Protein AF-A0ABD1RUB2-F1 (afdb_monomer_lite)

Sequence (158 aa):
MNALKRVVLAYTSFMDKDISRASANSKKELHTRLSEDLVDALKRPFLELSASIRLTLREIHQEVVFLLSENVELRAKKMSFIRAMAETESLNIDINSAKSKLNELSSEVMIDDSSLISLASEMKELQAKIDECKMRLAAKKCNVSLEIERTKALMRAI

Organism: NCBI:txid126358

pLDDT: mean 89.69, std 8.1, range [59.31, 98.12]

Secondary structure (DSSP, 8-state):
-HHHHHHHHHHHHHHHHTGGGTTSHHHHHHHHHHHHHHHHHHHS--TTS-HHHHHHHHHHHHHHHHHHHHHHHHHHHHHHHHHHHHHHHHHHHHHHHHHHHHHHHHHHHHHHHHHHHHHHHHHHHHHHHHHHHHHHHHHHHHHHHHHHHHHHHHHH--

Structure (mmCIF, N/CA/C/O backbone):
data_AF-A0ABD1RUB2-F1
#
_entry.id   AF-A0ABD1RUB2-F1
#
loop_
_atom_site.group_PDB
_atom_site.id
_atom_site.type_symbol
_atom_site.label_atom_id
_atom_site.label_alt_id
_atom_site.label_comp_id
_atom_site.label_asym_id
_atom_site.label_entity_id
_atom_site.label_seq_id
_atom_site.pdbx_PDB_ins_code
_atom_site.Cartn_x
_atom_site.Cartn_y
_atom_site.Cartn_z
_atom_site.occupancy
_atom_site.B_iso_or_equiv
_atom_site.auth_seq_id
_atom_site.auth_comp_id
_atom_site.auth_asym_id
_atom_site.auth_atom_id
_atom_site.pdbx_PDB_model_num
ATOM 1 N N . MET A 1 1 ? -33.381 -5.396 48.052 1.00 59.31 1 MET A N 1
ATOM 2 C CA . MET A 1 1 ? -31.966 -5.766 47.812 1.00 59.31 1 MET A CA 1
ATOM 3 C C . MET A 1 1 ? -31.753 -6.751 46.650 1.00 59.31 1 MET A C 1
ATOM 5 O O . MET A 1 1 ? -30.850 -6.535 45.848 1.00 59.31 1 MET A O 1
ATOM 9 N N . ASN A 1 2 ? -32.586 -7.794 46.500 1.00 74.75 2 ASN A N 1
ATOM 10 C CA . ASN A 1 2 ? -32.378 -8.876 45.513 1.00 74.75 2 ASN A CA 1
ATOM 11 C C . ASN A 1 2 ? -32.303 -8.439 44.036 1.00 74.75 2 ASN A C 1
ATOM 13 O O . ASN A 1 2 ? -31.607 -9.077 43.253 1.00 74.75 2 ASN A O 1
ATOM 17 N N . ALA A 1 3 ? -32.989 -7.365 43.633 1.00 80.38 3 ALA A N 1
ATOM 18 C CA . ALA A 1 3 ? -32.921 -6.865 42.256 1.00 80.38 3 ALA A CA 1
ATOM 19 C C . ALA A 1 3 ? -31.567 -6.201 41.942 1.00 80.38 3 ALA A C 1
ATOM 21 O O . ALA A 1 3 ? -30.881 -6.653 41.032 1.00 80.38 3 ALA A O 1
ATOM 22 N N . LEU A 1 4 ? -31.140 -5.213 42.742 1.00 82.75 4 LEU A N 1
ATOM 23 C CA . LEU A 1 4 ? -29.846 -4.537 42.567 1.00 82.75 4 LEU A CA 1
ATOM 24 C C . LEU A 1 4 ? -28.676 -5.522 42.648 1.00 82.75 4 LEU A C 1
ATOM 26 O O . LEU A 1 4 ? -27.793 -5.488 41.802 1.00 82.75 4 LEU A O 1
ATOM 30 N N . LYS A 1 5 ? -28.701 -6.443 43.621 1.00 86.44 5 LYS A N 1
ATOM 31 C CA . LYS A 1 5 ? -27.659 -7.467 43.764 1.00 86.44 5 LYS A CA 1
ATOM 32 C C . LYS A 1 5 ? -27.523 -8.319 42.497 1.00 86.44 5 LYS A C 1
ATOM 34 O O . LYS A 1 5 ? -26.405 -8.552 42.056 1.00 86.44 5 LYS A O 1
ATOM 39 N N . ARG A 1 6 ? -28.640 -8.748 41.893 1.00 89.31 6 ARG A N 1
ATOM 40 C CA . ARG A 1 6 ? -28.632 -9.521 40.637 1.00 89.31 6 ARG A CA 1
ATOM 41 C C . ARG A 1 6 ? -28.066 -8.721 39.467 1.00 89.31 6 ARG A C 1
ATOM 43 O O . ARG A 1 6 ? -27.242 -9.256 38.736 1.00 89.31 6 ARG A O 1
ATOM 50 N N . VAL A 1 7 ? -28.472 -7.461 39.322 1.00 90.12 7 VAL A N 1
ATOM 51 C CA . VAL A 1 7 ? -27.994 -6.590 38.237 1.00 90.12 7 VAL A CA 1
ATOM 52 C C . VAL A 1 7 ? -26.496 -6.317 38.373 1.00 90.12 7 VAL A C 1
ATOM 54 O O . VAL A 1 7 ? -25.762 -6.484 37.406 1.00 90.12 7 VAL A O 1
ATOM 57 N N . VAL A 1 8 ? -26.019 -5.998 39.581 1.00 87.94 8 VAL A N 1
ATOM 58 C CA . VAL A 1 8 ? -24.586 -5.794 39.844 1.00 87.94 8 VAL A CA 1
ATOM 59 C C . VAL A 1 8 ? -23.789 -7.063 39.537 1.00 87.94 8 VAL A C 1
ATOM 61 O O . VAL A 1 8 ? -22.786 -6.973 38.846 1.00 87.94 8 VAL A O 1
ATOM 64 N N . LEU A 1 9 ? -24.247 -8.241 39.979 1.00 90.75 9 LEU A N 1
ATOM 65 C CA . LEU A 1 9 ? -23.593 -9.524 39.676 1.00 90.75 9 LEU A CA 1
ATOM 66 C C . LEU A 1 9 ? -23.543 -9.831 38.174 1.00 90.75 9 LEU A C 1
ATOM 68 O O . LEU A 1 9 ? -22.530 -10.321 37.683 1.00 90.75 9 LEU A O 1
ATOM 72 N N . ALA A 1 10 ? -24.625 -9.561 37.444 1.00 91.06 10 ALA A N 1
ATOM 73 C CA . ALA A 1 10 ? -24.666 -9.771 36.001 1.00 91.06 10 ALA A CA 1
ATOM 74 C C . ALA A 1 10 ? -23.714 -8.810 35.271 1.00 91.06 10 ALA A C 1
ATOM 76 O O . ALA A 1 10 ? -22.945 -9.243 34.413 1.00 91.06 10 ALA A O 1
ATOM 77 N N . TYR A 1 11 ? -23.717 -7.532 35.660 1.00 90.50 11 TYR A N 1
ATOM 78 C CA . TYR A 1 11 ? -22.836 -6.510 35.105 1.00 90.50 11 TYR A CA 1
ATOM 79 C C . TYR A 1 11 ? -21.362 -6.833 35.371 1.00 90.50 11 TYR A C 1
ATOM 81 O O . TYR A 1 11 ? -20.566 -6.884 34.438 1.00 90.50 11 TYR A O 1
ATOM 89 N N . THR A 1 12 ? -20.985 -7.138 36.617 1.00 87.00 12 THR A N 1
ATOM 90 C CA . THR A 1 12 ? -19.594 -7.476 36.954 1.00 87.00 12 THR A CA 1
ATOM 91 C C . THR A 1 12 ? -19.152 -8.792 36.325 1.00 87.00 12 THR A C 1
ATOM 93 O O . THR A 1 12 ? -18.028 -8.875 35.846 1.00 87.00 12 THR A O 1
ATOM 96 N N . SER A 1 13 ? -20.030 -9.799 36.235 1.00 91.31 13 SER A N 1
ATOM 97 C CA . SER A 1 13 ? -19.713 -11.040 35.519 1.00 91.31 13 SER A CA 1
ATOM 98 C C . SER A 1 13 ? -19.484 -10.805 34.025 1.00 91.31 13 SER A C 1
ATOM 100 O O . SER A 1 13 ? -18.672 -11.513 33.429 1.00 91.31 13 SER A O 1
ATOM 102 N N . PHE A 1 14 ? -20.198 -9.861 33.407 1.00 89.88 14 PHE A N 1
ATOM 103 C CA . PHE A 1 14 ? -19.934 -9.464 32.026 1.00 89.88 14 PHE A CA 1
ATOM 104 C C . PHE A 1 14 ? -18.580 -8.747 31.916 1.00 89.88 14 PHE A C 1
ATOM 106 O O . PHE A 1 14 ? -17.785 -9.086 31.037 1.00 89.88 14 PHE A O 1
ATOM 113 N N . MET A 1 15 ? -18.283 -7.829 32.844 1.00 85.88 15 MET A N 1
ATOM 114 C CA . MET A 1 15 ? -16.994 -7.128 32.883 1.00 85.88 15 MET A CA 1
ATOM 115 C C . MET A 1 15 ? -15.806 -8.069 33.084 1.00 85.88 15 MET A C 1
ATOM 117 O O . MET A 1 15 ? -14.736 -7.824 32.544 1.00 85.88 15 MET A O 1
ATOM 121 N N . ASP A 1 16 ? -15.984 -9.153 33.826 1.00 85.00 16 ASP A N 1
ATOM 122 C CA . ASP A 1 16 ? -14.920 -10.121 34.078 1.00 85.00 16 ASP A CA 1
ATOM 123 C C . ASP A 1 16 ? -14.676 -11.037 32.866 1.00 85.00 16 ASP A C 1
ATOM 125 O O . ASP A 1 16 ? -13.545 -11.243 32.429 1.00 85.00 16 ASP A O 1
ATOM 129 N N . LYS A 1 17 ? -15.749 -11.569 32.267 1.00 86.81 17 LYS A N 1
ATOM 130 C CA . LYS A 1 17 ? -15.636 -12.668 31.290 1.00 86.81 17 LYS A CA 1
ATOM 131 C C . LYS A 1 17 ? -15.652 -12.228 29.834 1.00 86.81 17 LYS A C 1
ATOM 133 O O . LYS A 1 17 ? -15.083 -12.902 28.977 1.00 86.81 17 LYS A O 1
ATOM 138 N N . ASP A 1 18 ? -16.351 -11.141 29.535 1.00 84.44 18 ASP A N 1
ATOM 139 C CA . ASP A 1 18 ? -16.742 -10.801 28.166 1.00 84.44 18 ASP A CA 1
ATOM 140 C C . ASP A 1 18 ? -16.269 -9.415 27.721 1.00 84.44 18 ASP A C 1
ATOM 142 O O . ASP A 1 18 ? -16.402 -9.074 26.543 1.00 84.44 18 ASP A O 1
ATOM 146 N N . ILE A 1 19 ? -15.663 -8.627 28.611 1.00 80.94 19 ILE A N 1
ATOM 147 C CA . ILE A 1 19 ? -15.322 -7.227 28.343 1.00 80.94 19 ILE A CA 1
ATOM 148 C C . ILE A 1 19 ? -14.396 -7.038 27.146 1.00 80.94 19 ILE A C 1
ATOM 150 O O . ILE A 1 19 ? -14.592 -6.146 26.323 1.00 80.94 19 ILE A O 1
ATOM 154 N N . SER A 1 20 ? -13.439 -7.948 26.957 1.00 76.44 20 SER A N 1
ATOM 155 C CA . SER A 1 20 ? -12.520 -7.912 25.817 1.00 76.44 20 SER A CA 1
ATOM 156 C C . SER A 1 20 ? -13.230 -8.108 24.474 1.00 76.44 20 SER A C 1
ATOM 158 O O . SER A 1 20 ? -12.658 -7.776 23.432 1.00 76.44 20 SER A O 1
ATOM 160 N N . ARG A 1 21 ? -14.459 -8.638 24.496 1.00 76.94 21 ARG A N 1
ATOM 161 C CA . ARG A 1 21 ? -15.337 -8.879 23.346 1.00 76.94 21 ARG A CA 1
ATOM 162 C C . ARG A 1 21 ? -16.506 -7.899 23.291 1.00 76.94 21 ARG A C 1
ATOM 164 O O . ARG A 1 21 ? -17.314 -8.022 22.379 1.00 76.94 21 ARG A O 1
ATOM 171 N N . ALA A 1 22 ? -16.589 -6.918 24.192 1.00 71.31 22 ALA A N 1
ATOM 172 C CA . ALA A 1 22 ? -17.676 -5.936 24.230 1.00 71.31 22 ALA A CA 1
ATOM 173 C C . ALA A 1 22 ? -17.806 -5.114 22.932 1.00 71.31 22 ALA A C 1
ATOM 175 O O . ALA A 1 22 ? -18.861 -4.551 22.663 1.00 71.31 22 ALA A O 1
ATOM 176 N N . SER A 1 23 ? -16.764 -5.088 22.092 1.00 67.75 23 SER A N 1
ATOM 177 C CA . SER A 1 23 ? -16.792 -4.482 20.758 1.00 67.75 23 SER A CA 1
ATOM 178 C C . SER A 1 23 ? -17.505 -5.327 19.688 1.00 67.75 23 SER A C 1
ATOM 180 O O . SER A 1 23 ? -17.796 -4.809 18.616 1.00 67.75 23 SER A O 1
ATOM 182 N N . ALA A 1 24 ? -17.764 -6.617 19.927 1.00 75.81 24 ALA A N 1
ATOM 183 C CA . ALA A 1 24 ? -18.533 -7.464 19.013 1.00 75.81 24 ALA A CA 1
ATOM 184 C C . ALA A 1 24 ? -20.033 -7.167 19.159 1.00 75.81 24 ALA A C 1
ATOM 186 O O . ALA A 1 24 ? -20.519 -7.088 20.285 1.00 75.81 24 ALA A O 1
ATOM 187 N N . ASN A 1 25 ? -20.775 -7.050 18.049 1.00 73.00 25 ASN A N 1
ATOM 188 C CA . ASN A 1 25 ? -22.174 -6.582 18.051 1.00 73.00 25 ASN A CA 1
ATOM 189 C C . ASN A 1 25 ? -23.061 -7.265 19.111 1.00 73.00 25 ASN A C 1
ATOM 191 O O . ASN A 1 25 ? -23.711 -6.581 19.896 1.00 73.00 25 ASN A O 1
ATOM 195 N N . SER A 1 26 ? -23.009 -8.595 19.224 1.00 75.81 26 SER A N 1
ATOM 196 C CA . SER A 1 26 ? -23.827 -9.345 20.191 1.00 75.81 26 SER A CA 1
ATOM 197 C C . SER A 1 26 ? -23.472 -9.076 21.661 1.00 75.81 26 SER A C 1
ATOM 199 O O . SER A 1 26 ? -24.336 -9.129 22.535 1.00 75.81 26 SER A O 1
ATOM 201 N N . LYS A 1 27 ? -22.204 -8.772 21.959 1.00 83.75 27 LYS A N 1
ATOM 202 C CA . LYS A 1 27 ? -21.731 -8.444 23.313 1.00 83.75 27 LYS A CA 1
ATOM 203 C C . LYS A 1 27 ? -21.881 -6.957 23.625 1.00 83.75 27 LYS A C 1
ATOM 205 O O . LYS A 1 27 ? -22.119 -6.616 24.779 1.00 83.75 27 LYS A O 1
ATOM 210 N N . LYS A 1 28 ? -21.832 -6.098 22.606 1.00 83.75 28 LYS A N 1
ATOM 211 C CA . LYS A 1 28 ? -22.144 -4.669 22.702 1.00 83.75 28 LYS A CA 1
ATOM 212 C C . LYS A 1 28 ? -23.590 -4.455 23.147 1.00 83.75 28 LYS A C 1
ATOM 214 O O . LYS A 1 28 ? -23.831 -3.742 24.111 1.00 83.75 28 LYS A O 1
ATOM 219 N N . GLU A 1 29 ? -24.538 -5.141 22.511 1.00 86.88 29 GLU A N 1
ATOM 220 C CA . GLU A 1 29 ? -25.961 -5.082 22.878 1.00 86.88 29 GLU A CA 1
ATOM 221 C C . GLU A 1 29 ? -26.242 -5.624 24.286 1.00 86.88 29 GLU A C 1
ATOM 223 O O . GLU A 1 29 ? -27.138 -5.142 24.979 1.00 86.88 29 GLU A O 1
ATOM 228 N N . LEU A 1 30 ? -25.504 -6.652 24.719 1.00 89.00 30 LEU A N 1
ATOM 229 C CA . LEU A 1 30 ? -25.606 -7.173 26.082 1.00 89.00 30 LEU A CA 1
ATOM 230 C C . LEU A 1 30 ? -25.062 -6.165 27.104 1.00 89.00 30 LEU A C 1
ATOM 232 O O . LEU A 1 30 ? -25.716 -5.924 28.114 1.00 89.00 30 LEU A O 1
ATOM 236 N N . HIS A 1 31 ? -23.911 -5.547 26.825 1.00 88.88 31 HIS A N 1
ATOM 237 C CA . HIS A 1 31 ? -23.343 -4.496 27.668 1.00 88.88 31 HIS A CA 1
ATOM 238 C C . HIS A 1 31 ? -24.297 -3.309 27.817 1.00 88.88 31 HIS A C 1
ATOM 240 O O . HIS A 1 31 ? -24.540 -2.870 28.935 1.00 88.88 31 HIS A O 1
ATOM 246 N N . THR A 1 32 ? -24.866 -2.818 26.710 1.00 88.94 32 THR A N 1
ATOM 247 C CA . THR A 1 32 ? -25.824 -1.704 26.729 1.00 88.94 32 THR A CA 1
ATOM 248 C C . THR A 1 32 ? -27.021 -2.020 27.619 1.00 88.94 32 THR A C 1
ATOM 250 O O . THR A 1 32 ? -27.333 -1.231 28.504 1.00 88.94 32 THR A O 1
ATOM 253 N N . ARG A 1 33 ? -27.617 -3.210 27.475 1.00 92.69 33 ARG A N 1
ATOM 254 C CA . ARG A 1 33 ? -28.736 -3.637 28.328 1.00 92.69 33 ARG A CA 1
ATOM 255 C C . ARG A 1 33 ? -28.355 -3.726 29.806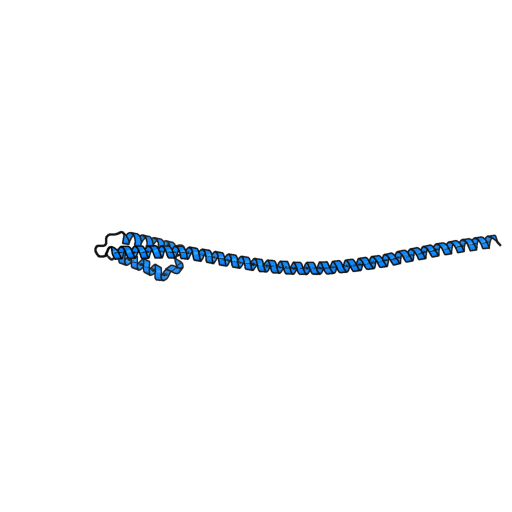 1.00 92.69 33 ARG A C 1
ATOM 257 O O . ARG A 1 33 ? -29.055 -3.183 30.649 1.00 92.69 33 ARG A O 1
ATOM 264 N N . LEU A 1 34 ? -27.227 -4.362 30.131 1.00 91.56 34 LEU A N 1
ATOM 265 C CA . LEU A 1 34 ? -26.766 -4.481 31.522 1.00 91.56 34 LEU A CA 1
ATOM 266 C C . LEU A 1 34 ? -26.411 -3.119 32.141 1.00 91.56 34 LEU A C 1
ATOM 268 O O . LEU A 1 34 ? -26.596 -2.917 33.339 1.00 91.56 34 LEU A O 1
ATOM 272 N N . SER A 1 35 ? -25.893 -2.199 31.328 1.00 90.75 35 SER A N 1
ATOM 273 C CA . SER A 1 35 ? -25.605 -0.812 31.695 1.00 90.75 35 SER A CA 1
ATOM 274 C C . SER A 1 35 ? -26.892 -0.051 32.033 1.00 90.75 35 SER A C 1
ATOM 276 O O . SER A 1 35 ? -27.005 0.518 33.119 1.00 90.75 35 SER A O 1
ATOM 278 N N . GLU A 1 36 ? -27.898 -0.119 31.158 1.00 92.56 36 GLU A N 1
ATOM 279 C CA . GLU A 1 36 ? -29.223 0.476 31.373 1.00 92.56 36 GLU A CA 1
ATOM 280 C C . GLU A 1 36 ? -29.895 -0.088 32.632 1.00 92.56 36 GLU A C 1
ATOM 282 O O . GLU A 1 36 ? -30.321 0.677 33.502 1.00 92.56 36 GLU A O 1
ATOM 287 N N . ASP A 1 37 ? -29.887 -1.415 32.794 1.00 91.25 37 ASP A N 1
ATOM 288 C CA . ASP A 1 37 ? -30.423 -2.098 33.974 1.00 91.25 37 ASP A CA 1
ATOM 289 C C . ASP A 1 37 ? -29.736 -1.630 35.267 1.00 91.25 37 ASP A C 1
ATOM 291 O O . ASP A 1 37 ? -30.396 -1.444 36.297 1.00 91.25 37 ASP A O 1
ATOM 295 N N . LEU A 1 38 ? -28.411 -1.432 35.244 1.00 89.00 38 LEU A N 1
ATOM 296 C CA . LEU A 1 38 ? -27.643 -0.965 36.401 1.00 89.00 38 LEU A CA 1
ATOM 297 C C . LEU A 1 38 ? -27.980 0.484 36.747 1.00 89.00 38 LEU A C 1
ATOM 299 O O . LEU A 1 38 ? -28.222 0.791 37.918 1.00 89.00 38 LEU A O 1
ATOM 303 N N . VAL A 1 39 ? -28.046 1.362 35.748 1.00 88.00 39 VAL A N 1
ATOM 304 C CA . VAL A 1 39 ? -28.443 2.763 35.926 1.00 88.00 39 VAL A CA 1
ATOM 305 C C . VAL A 1 39 ? -29.844 2.849 36.527 1.00 88.00 39 VAL A C 1
ATOM 307 O O . VAL A 1 39 ? -30.060 3.571 37.506 1.00 88.00 39 VAL A O 1
ATOM 310 N N . ASP A 1 40 ? -30.791 2.083 35.996 1.00 88.31 40 ASP A N 1
ATOM 311 C CA . ASP A 1 40 ? -32.172 2.093 36.464 1.00 88.31 40 ASP A CA 1
ATOM 312 C C . ASP A 1 40 ? -32.332 1.452 37.839 1.00 88.31 40 ASP A C 1
ATOM 314 O O . ASP A 1 40 ? -33.103 1.951 38.665 1.00 88.31 40 ASP A O 1
ATOM 318 N N . ALA A 1 41 ? -31.562 0.408 38.147 1.00 86.38 41 ALA A N 1
ATOM 319 C CA . ALA A 1 41 ? -31.489 -0.121 39.499 1.00 86.38 41 ALA A CA 1
ATOM 320 C C . ALA A 1 41 ? -30.969 0.955 40.466 1.00 86.38 41 ALA A C 1
ATOM 322 O O . ALA A 1 41 ? -31.622 1.222 41.471 1.00 86.38 41 ALA A O 1
ATOM 323 N N . LEU A 1 42 ? -29.865 1.640 40.153 1.00 82.94 42 LEU A N 1
ATOM 324 C CA . LEU A 1 42 ? -29.243 2.659 41.014 1.00 82.94 42 LEU A CA 1
ATOM 325 C C . LEU A 1 42 ? -30.085 3.935 41.215 1.00 82.94 42 LEU A C 1
ATOM 327 O O . LEU A 1 42 ? -29.794 4.717 42.130 1.00 82.94 42 LEU A O 1
ATOM 331 N N . LYS A 1 43 ? -31.114 4.173 40.392 1.00 83.06 43 LYS A N 1
ATOM 332 C CA . LYS A 1 43 ? -32.099 5.256 40.583 1.00 83.06 43 LYS A CA 1
ATOM 333 C C . LYS A 1 43 ? -33.181 4.911 41.612 1.00 83.06 43 LYS A C 1
ATOM 335 O O . LYS A 1 43 ? -33.785 5.823 42.173 1.00 83.06 43 LYS A O 1
ATOM 340 N N . ARG A 1 44 ? -33.444 3.626 41.873 1.00 81.69 44 ARG A N 1
ATOM 341 C CA . ARG A 1 44 ? -34.526 3.203 42.776 1.00 81.69 44 ARG A CA 1
ATOM 342 C C . ARG A 1 44 ? -34.155 3.436 44.250 1.00 81.69 44 ARG A C 1
ATOM 344 O O . ARG A 1 44 ? -33.012 3.190 44.646 1.00 81.69 44 ARG A O 1
ATOM 351 N N . PRO A 1 45 ? -35.110 3.864 45.094 1.00 69.50 45 PRO A N 1
ATOM 352 C CA . PRO A 1 45 ? -34.884 3.982 46.527 1.00 69.50 45 PRO A CA 1
ATOM 353 C C . PRO A 1 45 ? -34.777 2.583 47.146 1.00 69.50 45 PRO A C 1
ATOM 355 O O . PRO A 1 45 ? -35.748 1.831 47.209 1.00 69.50 45 PRO A O 1
ATOM 358 N N . PHE A 1 46 ? -33.580 2.223 47.606 1.00 70.44 46 PHE A N 1
ATOM 359 C CA . PHE A 1 46 ? -33.363 1.027 48.418 1.00 70.44 46 PHE A CA 1
ATOM 360 C C . PHE A 1 46 ? -33.163 1.446 49.869 1.00 70.44 46 PHE A C 1
ATOM 362 O O . PHE A 1 46 ? -32.222 2.183 50.164 1.00 70.44 46 PHE A O 1
ATOM 369 N N . LEU A 1 47 ? -34.037 0.951 50.748 1.00 60.12 47 LEU A N 1
ATOM 370 C CA . LEU A 1 47 ? -34.060 1.251 52.186 1.00 60.12 47 LEU A CA 1
ATOM 371 C C . LEU A 1 47 ? -32.758 0.872 52.921 1.00 60.12 47 LEU A C 1
ATOM 373 O O . LEU A 1 47 ? -32.476 1.430 53.971 1.00 60.12 47 LEU A O 1
ATOM 377 N N . GLU A 1 48 ? -31.946 -0.026 52.352 1.00 67.12 48 GLU A N 1
ATOM 378 C CA . GLU A 1 48 ? -30.737 -0.583 52.985 1.00 67.12 48 GLU A CA 1
ATOM 379 C C . GLU A 1 48 ? -29.414 -0.112 52.352 1.00 67.12 48 GLU A C 1
ATOM 381 O O . GLU A 1 48 ? -28.346 -0.450 52.853 1.00 67.12 48 GLU A O 1
ATOM 386 N N . LEU A 1 49 ? -29.446 0.644 51.244 1.00 74.75 49 LEU A N 1
ATOM 387 C CA . LEU A 1 49 ? -28.221 1.148 50.606 1.00 74.75 49 LEU A CA 1
ATOM 388 C C . LEU A 1 49 ? -28.028 2.624 50.950 1.00 74.75 49 LEU A C 1
ATOM 390 O O . LEU A 1 49 ? -28.870 3.457 50.593 1.00 74.75 49 LEU A O 1
ATOM 394 N N . SER A 1 50 ? -26.910 2.954 51.601 1.00 82.12 50 SER A N 1
ATOM 395 C CA . SER A 1 50 ? -26.565 4.345 51.890 1.00 82.12 50 SER A CA 1
ATOM 396 C C . SER A 1 50 ? -26.449 5.157 50.594 1.00 82.12 50 SER A C 1
ATOM 398 O O . SER A 1 50 ? -26.105 4.643 49.523 1.00 82.12 50 SER A O 1
ATOM 400 N N . ALA A 1 51 ? -26.741 6.455 50.680 1.00 80.25 51 ALA A N 1
ATOM 401 C CA . ALA A 1 51 ? -26.626 7.355 49.536 1.00 80.25 51 ALA A CA 1
ATOM 402 C C . ALA A 1 51 ? -25.188 7.420 48.986 1.00 80.25 51 ALA A C 1
ATOM 404 O O . ALA A 1 51 ? -25.021 7.497 47.771 1.00 80.25 51 ALA A O 1
ATOM 405 N N . SER A 1 52 ? -24.175 7.310 49.856 1.00 84.44 52 SER A N 1
ATOM 406 C CA . SER A 1 52 ? -22.760 7.302 49.470 1.00 84.44 52 SER A CA 1
ATOM 407 C C . SER A 1 52 ? -22.399 6.106 48.588 1.00 84.44 52 SER A C 1
ATOM 409 O O . SER A 1 52 ? -21.825 6.295 47.524 1.00 84.44 52 SER A O 1
ATOM 411 N N . ILE A 1 53 ? -22.819 4.889 48.951 1.00 84.38 53 ILE A N 1
ATOM 412 C CA . ILE A 1 53 ? -22.542 3.681 48.154 1.00 84.38 53 ILE A CA 1
ATOM 413 C C . ILE A 1 53 ? -23.215 3.769 46.778 1.00 84.38 53 ILE A C 1
ATOM 415 O O . ILE A 1 53 ? -22.627 3.377 45.770 1.00 84.38 53 ILE A O 1
ATOM 419 N N . ARG A 1 54 ? -24.441 4.311 46.710 1.00 81.06 54 ARG A N 1
ATOM 420 C CA . ARG A 1 54 ? -25.123 4.535 45.423 1.00 81.06 54 ARG A CA 1
ATOM 421 C C . ARG A 1 54 ? -24.359 5.506 44.530 1.00 81.06 54 ARG A C 1
ATOM 423 O O . ARG A 1 54 ? -24.324 5.285 43.323 1.00 81.06 54 ARG A O 1
ATOM 430 N N . LEU A 1 55 ? -23.799 6.568 45.106 1.00 85.19 55 LEU A N 1
ATOM 431 C CA . LEU A 1 55 ? -23.022 7.555 44.364 1.00 85.19 55 LEU A CA 1
ATOM 432 C C . LEU A 1 55 ? -21.746 6.920 43.801 1.00 85.19 55 LEU A C 1
ATOM 434 O O . LEU A 1 55 ? -21.555 6.943 42.590 1.00 85.19 55 LEU A O 1
ATOM 438 N N . THR A 1 56 ? -20.971 6.232 44.642 1.00 88.31 56 THR A N 1
ATOM 439 C CA . THR A 1 56 ? -19.740 5.545 44.225 1.00 88.31 56 THR A CA 1
ATOM 440 C C . THR A 1 56 ? -19.992 4.514 43.122 1.00 88.31 56 THR A C 1
ATOM 442 O O . THR A 1 56 ? -19.236 4.436 42.159 1.00 88.31 56 THR A O 1
ATOM 445 N N . LEU A 1 57 ? -21.082 3.739 43.199 1.00 85.56 57 LEU A N 1
ATOM 446 C CA . LEU A 1 57 ? -21.430 2.782 42.140 1.00 85.56 57 LEU A CA 1
ATOM 447 C C . LEU A 1 57 ? -21.751 3.462 40.802 1.00 85.56 57 LEU A C 1
ATOM 449 O O . LEU A 1 57 ? -21.442 2.898 39.754 1.00 85.56 57 LEU A O 1
ATOM 453 N N . ARG A 1 58 ? -22.356 4.658 40.818 1.00 85.31 58 ARG A N 1
ATOM 454 C CA . ARG A 1 58 ? -22.600 5.429 39.588 1.00 85.31 58 ARG A CA 1
ATOM 455 C C . ARG A 1 58 ? -21.307 5.975 39.002 1.00 85.31 58 ARG A C 1
ATOM 457 O O . ARG A 1 58 ? -21.131 5.874 37.795 1.00 85.31 58 ARG A O 1
ATOM 464 N N . GLU A 1 59 ? -20.425 6.513 39.838 1.00 90.50 59 GLU A N 1
ATOM 465 C CA . GLU A 1 59 ? -19.122 7.037 39.411 1.00 90.50 59 GLU A CA 1
ATOM 466 C C . GLU A 1 59 ? -18.275 5.930 38.772 1.00 90.50 59 GLU A C 1
ATOM 468 O O . GLU A 1 59 ? -17.808 6.083 37.647 1.00 90.50 59 GLU A O 1
ATOM 473 N N . ILE A 1 60 ? -18.177 4.764 39.423 1.00 88.88 60 ILE A N 1
ATOM 474 C CA . ILE A 1 60 ? -17.475 3.596 38.867 1.00 88.88 60 ILE A CA 1
ATOM 475 C C . ILE A 1 60 ? -18.106 3.161 37.541 1.00 88.88 60 ILE A C 1
ATOM 477 O O . ILE A 1 60 ? -17.397 2.869 36.583 1.00 88.88 60 ILE A O 1
ATOM 481 N N . HIS A 1 61 ? -19.437 3.105 37.466 1.00 88.69 61 HIS A N 1
ATOM 482 C CA . HIS A 1 61 ? -20.120 2.736 36.231 1.00 88.69 61 HIS A CA 1
ATOM 483 C C . HIS A 1 61 ? -19.799 3.707 35.082 1.00 88.69 61 HIS A C 1
ATOM 485 O O . HIS A 1 61 ? -19.494 3.254 33.979 1.00 88.69 61 HIS A O 1
ATOM 491 N N . GLN A 1 62 ? -19.817 5.017 35.342 1.00 89.31 62 GLN A N 1
ATOM 492 C CA . GLN A 1 62 ? -19.479 6.043 34.353 1.00 89.31 62 GLN A CA 1
ATOM 493 C C . GLN A 1 62 ? -18.033 5.923 33.870 1.00 89.31 62 GLN A C 1
ATOM 495 O O . GLN A 1 62 ? -17.806 5.915 32.662 1.00 89.31 62 GLN A O 1
ATOM 500 N N . GLU A 1 63 ? -17.083 5.763 34.792 1.00 90.88 63 GLU A N 1
ATOM 501 C CA . GLU A 1 63 ? -15.665 5.582 34.465 1.00 90.88 63 GLU A CA 1
ATOM 502 C C . GLU A 1 63 ? -15.452 4.353 33.576 1.00 90.88 63 GLU A C 1
ATOM 504 O O . GLU A 1 63 ? -14.760 4.389 32.562 1.00 90.88 63 GLU A O 1
ATOM 509 N N . VAL A 1 64 ? -16.126 3.254 33.906 1.00 86.94 64 VAL A N 1
ATOM 510 C CA . VAL A 1 64 ? -16.037 2.021 33.130 1.00 86.94 64 VAL A CA 1
ATOM 511 C C . VAL A 1 64 ? -16.616 2.191 31.721 1.00 86.94 64 VAL A C 1
ATOM 513 O O . VAL A 1 64 ? -16.014 1.724 30.754 1.00 86.94 64 VAL A O 1
ATOM 516 N N . VAL A 1 65 ? -17.754 2.873 31.572 1.00 86.19 65 VAL A N 1
ATOM 517 C CA . VAL A 1 65 ? -18.328 3.179 30.250 1.00 86.19 65 VAL A CA 1
ATOM 518 C C . VAL A 1 65 ? -17.382 4.068 29.436 1.00 86.19 65 VAL A C 1
ATOM 520 O O . VAL A 1 65 ? -17.184 3.813 28.245 1.00 86.19 65 VAL A O 1
ATOM 523 N N . PHE A 1 66 ? -16.762 5.062 30.074 1.00 89.06 66 PHE A N 1
ATOM 524 C CA . PHE A 1 66 ? -15.779 5.941 29.446 1.00 89.06 66 PHE A CA 1
ATOM 525 C C . PHE A 1 66 ? -14.563 5.155 28.931 1.00 89.06 66 PHE A C 1
ATOM 527 O O . PHE A 1 66 ? -14.286 5.174 27.730 1.00 89.06 66 PHE A O 1
ATOM 534 N N . LEU A 1 67 ? -13.908 4.367 29.786 1.00 87.06 67 LEU A N 1
ATOM 535 C CA . LEU A 1 67 ? -12.731 3.571 29.413 1.00 87.06 67 LEU A CA 1
ATOM 536 C C . LEU A 1 67 ? -13.026 2.552 28.302 1.00 87.06 67 LEU A C 1
ATOM 538 O O . LEU A 1 67 ? -12.172 2.271 27.458 1.00 87.06 67 LEU A O 1
ATOM 542 N N . LEU A 1 68 ? -14.241 2.000 28.256 1.00 84.94 68 LEU A N 1
ATOM 543 C CA . LEU A 1 68 ? -14.648 1.116 27.163 1.00 84.94 68 LEU A CA 1
ATOM 544 C C . LEU A 1 68 ? -14.768 1.846 25.832 1.00 84.94 68 LEU A C 1
ATOM 546 O O . LEU A 1 68 ? -14.365 1.295 24.805 1.00 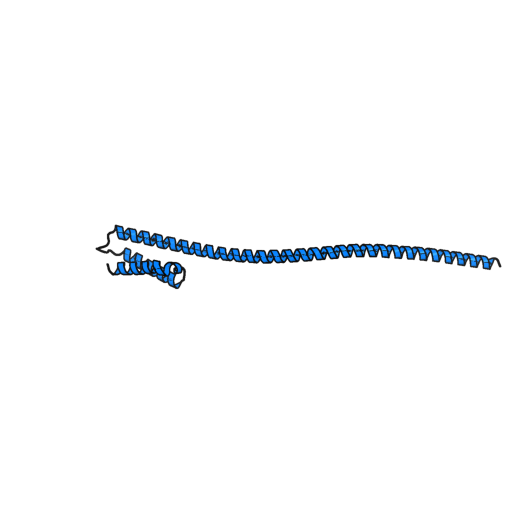84.94 68 LEU A O 1
ATOM 550 N N . SER A 1 69 ? -15.305 3.066 25.840 1.00 85.88 69 SER A N 1
ATOM 551 C CA . SER A 1 69 ? -15.388 3.885 24.630 1.00 85.88 69 SER A CA 1
ATOM 552 C C . SER A 1 69 ? -13.993 4.217 24.088 1.00 85.88 69 SER A C 1
ATOM 554 O O . SER A 1 69 ? -13.723 3.976 22.910 1.00 85.88 69 SER A O 1
ATOM 556 N N . GLU A 1 70 ? -13.066 4.607 24.966 1.00 88.38 70 GLU A N 1
ATOM 557 C CA . GLU A 1 70 ? -11.672 4.877 24.607 1.00 88.38 70 GLU A CA 1
ATOM 558 C C . GLU A 1 70 ? -10.970 3.619 24.066 1.00 88.38 70 GLU A C 1
ATOM 560 O O . GLU A 1 70 ? -10.261 3.667 23.058 1.00 88.38 70 GLU A O 1
ATOM 565 N N . ASN A 1 71 ? -11.221 2.448 24.666 1.00 86.25 71 ASN A N 1
ATOM 566 C CA . ASN A 1 71 ? -10.657 1.186 24.184 1.00 86.25 71 ASN A CA 1
ATOM 567 C C . ASN A 1 71 ? -11.112 0.850 22.755 1.00 86.25 71 ASN A C 1
ATOM 569 O O . ASN A 1 71 ? -10.314 0.367 21.947 1.00 86.25 71 ASN A O 1
ATOM 573 N N . VAL A 1 72 ? -12.384 1.106 22.426 1.00 84.81 72 VAL A N 1
ATOM 574 C CA . VAL A 1 72 ? -12.921 0.893 21.073 1.00 84.81 72 VAL A CA 1
ATOM 575 C C . VAL A 1 72 ? -12.221 1.806 20.066 1.00 84.81 72 VAL A C 1
ATOM 577 O O . VAL A 1 72 ? -11.795 1.327 19.012 1.00 84.81 72 VAL A O 1
ATOM 580 N N . GLU A 1 73 ? -12.033 3.084 20.397 1.00 87.75 73 GLU A N 1
ATOM 581 C CA . GLU A 1 73 ? -11.305 4.024 19.539 1.00 87.75 73 GLU A CA 1
ATOM 582 C C . GLU A 1 73 ? -9.842 3.617 19.340 1.00 87.75 73 GLU A C 1
ATOM 584 O O . GLU A 1 73 ? -9.342 3.612 18.212 1.00 87.75 73 GLU A O 1
ATOM 589 N N . LEU A 1 74 ? -9.153 3.215 20.411 1.00 89.62 74 LEU A N 1
ATOM 590 C CA . LEU A 1 74 ? -7.770 2.740 20.342 1.00 89.62 74 LEU A CA 1
ATOM 591 C C . LEU A 1 74 ? -7.639 1.484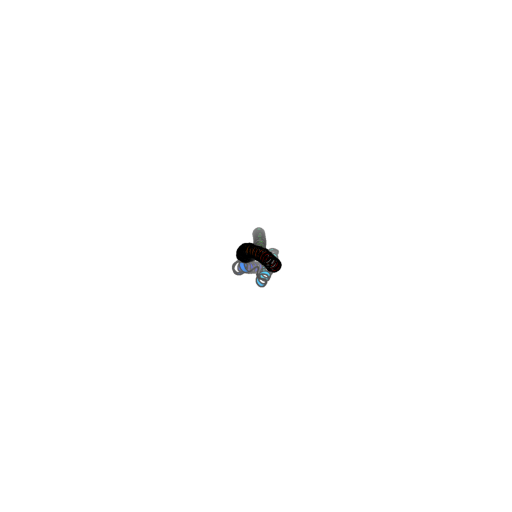 19.472 1.00 89.62 74 LEU A C 1
ATOM 593 O O . LEU A 1 74 ? -6.706 1.381 18.672 1.00 89.62 74 LEU A O 1
ATOM 597 N N . ARG A 1 75 ? -8.585 0.541 19.563 1.00 86.62 75 ARG A N 1
ATOM 598 C CA . ARG A 1 75 ? -8.615 -0.644 18.689 1.00 86.62 75 ARG A CA 1
ATOM 599 C C . ARG A 1 75 ? -8.842 -0.272 17.226 1.00 86.62 75 ARG A C 1
ATOM 601 O O . ARG A 1 75 ? -8.173 -0.836 16.360 1.00 86.62 75 ARG A O 1
ATOM 608 N N . ALA A 1 76 ? -9.739 0.673 16.949 1.00 87.56 76 ALA A N 1
ATOM 609 C CA . ALA A 1 76 ? -9.984 1.161 15.594 1.00 87.56 76 ALA A CA 1
ATOM 610 C C . ALA A 1 76 ? -8.729 1.826 15.002 1.00 87.56 76 ALA A C 1
ATOM 612 O O . ALA A 1 76 ? -8.311 1.477 13.896 1.00 87.56 76 ALA A O 1
ATOM 613 N N . LYS A 1 77 ? -8.063 2.697 15.774 1.00 92.88 77 LYS A N 1
ATOM 614 C CA . LYS A 1 77 ? -6.786 3.325 15.393 1.00 92.88 77 LYS A CA 1
ATOM 615 C C . LYS A 1 77 ? -5.694 2.285 15.145 1.00 92.88 77 LYS A C 1
ATOM 617 O O . LYS A 1 77 ? -5.028 2.339 14.115 1.00 92.88 77 LYS A O 1
ATOM 622 N N . LYS A 1 78 ? -5.553 1.291 16.029 1.00 93.88 78 LYS A N 1
ATOM 623 C CA . LYS A 1 78 ? -4.596 0.187 15.856 1.00 93.88 78 LYS A CA 1
ATOM 624 C C . LYS A 1 78 ? -4.851 -0.594 14.565 1.00 93.88 78 LYS A C 1
ATOM 626 O O . LYS A 1 78 ? -3.905 -0.895 13.846 1.00 93.88 78 LYS A O 1
ATOM 631 N N . MET A 1 79 ? -6.108 -0.909 14.254 1.00 92.62 79 MET A N 1
ATOM 632 C CA . MET A 1 79 ? -6.457 -1.623 13.022 1.00 92.62 79 MET A CA 1
ATOM 633 C C . MET A 1 79 ? -6.141 -0.792 11.772 1.00 92.62 79 MET A C 1
ATOM 635 O O . MET A 1 79 ? -5.574 -1.311 10.813 1.00 92.62 79 MET A O 1
ATOM 639 N N . SER A 1 80 ? -6.460 0.505 11.800 1.00 94.62 80 SER A N 1
ATOM 640 C CA . SER A 1 80 ? -6.100 1.440 10.729 1.00 94.62 80 SER A CA 1
ATOM 641 C C . SER A 1 80 ? -4.586 1.515 10.526 1.00 94.62 80 SER A C 1
ATOM 643 O O . SER A 1 80 ? -4.123 1.502 9.391 1.00 94.62 80 SER A O 1
ATOM 645 N N . PHE A 1 81 ? -3.816 1.560 11.616 1.00 96.44 81 PHE A N 1
ATOM 646 C CA . PHE A 1 81 ? -2.356 1.589 11.565 1.00 96.44 81 PHE A CA 1
ATOM 647 C C . PHE A 1 81 ? -1.779 0.309 10.948 1.00 96.44 81 PHE A C 1
ATOM 649 O O . PHE A 1 81 ? -0.932 0.386 10.066 1.00 96.44 81 PHE A O 1
ATOM 656 N N . ILE A 1 82 ? -2.275 -0.867 11.350 1.00 96.62 82 ILE A N 1
ATOM 657 C CA . ILE A 1 82 ? -1.851 -2.153 10.769 1.00 96.62 82 ILE A CA 1
ATOM 658 C C . ILE A 1 82 ? -2.123 -2.187 9.259 1.00 96.62 82 ILE A C 1
ATOM 660 O O . ILE A 1 82 ? -1.274 -2.646 8.499 1.00 96.62 82 ILE A O 1
ATOM 664 N N . ARG A 1 83 ? -3.276 -1.671 8.816 1.00 96.12 83 ARG A N 1
ATOM 665 C CA . ARG A 1 83 ? -3.605 -1.589 7.387 1.00 96.12 83 ARG A CA 1
ATOM 666 C C . ARG A 1 83 ? -2.647 -0.666 6.632 1.00 96.12 83 ARG A C 1
ATOM 668 O O . ARG A 1 83 ? -2.082 -1.089 5.632 1.00 96.12 83 ARG A O 1
ATOM 675 N N . ALA A 1 84 ? -2.416 0.543 7.141 1.00 96.75 84 ALA A N 1
ATOM 676 C CA . ALA A 1 84 ? -1.497 1.499 6.523 1.00 96.75 84 ALA A CA 1
ATOM 677 C C . ALA A 1 84 ? -0.057 0.954 6.440 1.00 96.75 84 ALA A C 1
ATOM 679 O O . ALA A 1 84 ? 0.627 1.145 5.436 1.00 96.75 84 ALA A O 1
ATOM 680 N N . MET A 1 85 ? 0.393 0.224 7.466 1.00 97.19 85 MET A N 1
ATOM 681 C CA . MET A 1 85 ? 1.689 -0.462 7.452 1.00 97.19 85 MET A CA 1
ATOM 682 C C . MET A 1 85 ? 1.764 -1.525 6.348 1.00 97.19 85 MET A C 1
ATOM 684 O O . MET A 1 85 ? 2.758 -1.583 5.632 1.00 97.19 85 MET A O 1
ATOM 688 N N . ALA A 1 86 ? 0.714 -2.335 6.174 1.00 97.06 86 ALA A N 1
ATOM 689 C CA . ALA A 1 86 ? 0.667 -3.347 5.118 1.00 97.06 86 ALA A CA 1
ATOM 690 C C . ALA A 1 86 ? 0.661 -2.727 3.707 1.00 97.06 86 ALA A C 1
ATOM 692 O O . ALA A 1 86 ? 1.351 -3.218 2.817 1.00 97.06 86 ALA A O 1
ATOM 693 N N . GLU A 1 87 ? -0.074 -1.629 3.509 1.00 97.69 87 GLU A N 1
ATOM 694 C CA . GLU A 1 87 ? -0.080 -0.874 2.247 1.00 97.69 87 GLU A CA 1
ATOM 695 C C . GLU A 1 87 ? 1.300 -0.274 1.941 1.00 97.69 87 GLU A C 1
ATOM 697 O O . GLU A 1 87 ? 1.781 -0.365 0.814 1.00 97.69 87 GLU A O 1
ATOM 702 N N . THR A 1 88 ? 1.972 0.277 2.956 1.00 97.44 88 THR A N 1
ATOM 703 C CA . THR A 1 88 ? 3.328 0.834 2.819 1.00 97.44 88 THR A CA 1
ATOM 704 C C . THR A 1 88 ? 4.338 -0.242 2.423 1.00 97.44 88 THR A C 1
ATOM 706 O O . THR A 1 88 ? 5.163 -0.017 1.539 1.00 97.44 88 THR A O 1
ATOM 709 N N . GLU A 1 89 ? 4.260 -1.426 3.035 1.00 97.44 89 GLU A N 1
ATOM 710 C CA . GLU A 1 89 ? 5.132 -2.550 2.686 1.00 97.44 89 GLU A CA 1
ATOM 711 C C . GLU A 1 89 ? 4.898 -3.015 1.242 1.00 97.44 89 GLU A C 1
ATOM 713 O O . GLU A 1 89 ? 5.854 -3.201 0.491 1.00 97.44 89 GLU A O 1
ATOM 718 N N . SER A 1 90 ? 3.635 -3.116 0.815 1.00 97.81 90 SER A N 1
ATOM 719 C CA . SER A 1 90 ? 3.294 -3.445 -0.576 1.00 97.81 90 SER A CA 1
ATOM 720 C C . SER A 1 90 ? 3.892 -2.438 -1.562 1.00 97.81 90 SER A C 1
ATOM 722 O O . SER A 1 90 ? 4.521 -2.833 -2.541 1.00 97.81 90 SER A O 1
ATOM 724 N N . LEU A 1 91 ? 3.753 -1.138 -1.287 1.00 97.88 91 LEU A N 1
ATOM 725 C CA . LEU A 1 91 ? 4.309 -0.089 -2.145 1.00 97.88 91 LEU A CA 1
ATOM 726 C C . LEU A 1 91 ? 5.841 -0.134 -2.199 1.00 97.88 91 LEU A C 1
ATOM 728 O O . LEU A 1 91 ? 6.420 0.104 -3.256 1.00 97.88 91 LEU A O 1
ATOM 732 N N . ASN A 1 92 ? 6.514 -0.473 -1.096 1.00 98.00 92 ASN A N 1
ATOM 733 C CA . ASN A 1 92 ? 7.968 -0.646 -1.090 1.00 98.00 92 ASN A CA 1
ATOM 734 C C . ASN A 1 92 ? 8.417 -1.796 -2.000 1.00 98.00 92 ASN A C 1
ATOM 736 O O . ASN A 1 92 ? 9.428 -1.667 -2.696 1.00 98.00 92 ASN A O 1
ATOM 740 N N . ILE A 1 93 ? 7.673 -2.905 -2.027 1.00 97.50 93 ILE A N 1
ATOM 741 C CA . ILE A 1 93 ? 7.944 -4.022 -2.943 1.00 97.50 93 ILE A CA 1
ATOM 742 C C . ILE A 1 93 ? 7.815 -3.552 -4.399 1.00 97.50 93 ILE A C 1
ATOM 744 O O . ILE A 1 93 ? 8.721 -3.795 -5.204 1.00 97.50 93 ILE A O 1
ATOM 748 N N . ASP A 1 94 ? 6.751 -2.815 -4.723 1.00 98.00 94 ASP A N 1
ATOM 749 C CA . ASP A 1 94 ? 6.517 -2.286 -6.072 1.00 98.00 94 ASP A CA 1
ATOM 750 C C . ASP A 1 94 ? 7.604 -1.288 -6.500 1.00 98.00 94 ASP A C 1
ATOM 752 O O . ASP A 1 94 ? 8.129 -1.376 -7.614 1.00 98.00 94 ASP A O 1
ATOM 756 N N . ILE A 1 95 ? 8.008 -0.383 -5.601 1.00 98.00 95 ILE A N 1
ATOM 757 C CA . ILE A 1 95 ? 9.102 0.573 -5.832 1.00 98.00 95 ILE A CA 1
ATOM 758 C C . ILE A 1 95 ? 10.409 -0.165 -6.125 1.00 98.00 95 ILE A C 1
ATOM 760 O O . ILE A 1 95 ? 11.116 0.181 -7.074 1.00 98.00 95 ILE A O 1
ATOM 764 N N . ASN A 1 96 ? 10.736 -1.198 -5.347 1.00 97.62 96 ASN A N 1
ATOM 765 C CA . ASN A 1 96 ? 11.952 -1.981 -5.558 1.00 97.62 96 ASN A CA 1
ATOM 766 C C . ASN A 1 96 ? 11.919 -2.730 -6.898 1.00 97.62 96 ASN A C 1
ATOM 768 O O . ASN A 1 96 ? 12.923 -2.748 -7.614 1.00 97.62 96 ASN A O 1
ATOM 772 N N . SER A 1 97 ? 10.763 -3.281 -7.281 1.00 97.62 97 SER A N 1
ATOM 773 C CA . SER A 1 97 ? 10.576 -3.908 -8.594 1.00 97.62 97 SER A CA 1
ATOM 774 C C . SER A 1 97 ? 10.766 -2.904 -9.735 1.00 97.62 97 SER A C 1
ATOM 776 O O . SER A 1 97 ? 11.518 -3.167 -10.676 1.00 97.62 97 SER A O 1
ATOM 778 N N . ALA A 1 98 ? 10.146 -1.726 -9.636 1.00 97.62 98 ALA A N 1
ATOM 779 C CA . ALA A 1 98 ? 10.278 -0.666 -10.631 1.00 97.62 98 ALA A CA 1
ATOM 780 C C . ALA A 1 98 ? 11.728 -0.174 -10.753 1.00 97.62 98 ALA A C 1
ATOM 782 O O . ALA A 1 98 ? 12.228 0.004 -11.862 1.00 97.62 98 ALA A O 1
ATOM 783 N N . LYS A 1 99 ? 12.434 -0.022 -9.628 1.00 98.12 99 LYS A N 1
ATOM 784 C CA . LYS A 1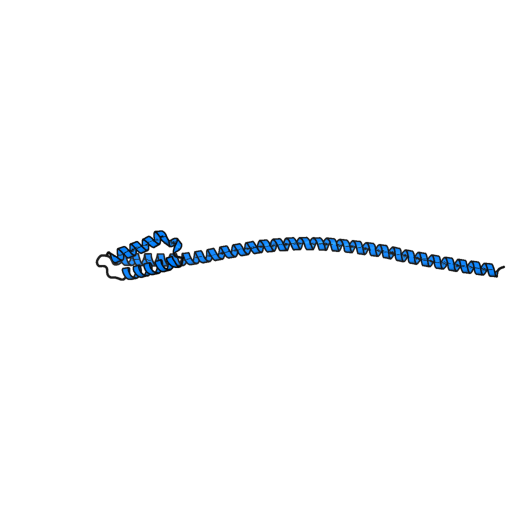 99 ? 13.849 0.364 -9.606 1.00 98.12 99 LYS A CA 1
ATOM 785 C C . LYS A 1 99 ? 14.742 -0.680 -10.280 1.00 98.12 99 LYS A C 1
ATOM 787 O O . LYS A 1 99 ? 15.644 -0.310 -11.025 1.00 98.12 99 LYS A O 1
ATOM 792 N N . SER A 1 100 ? 14.479 -1.969 -10.056 1.00 97.44 100 SER A N 1
ATOM 793 C CA . SER A 1 100 ? 15.205 -3.048 -10.737 1.00 97.44 100 SER A CA 1
ATOM 794 C C . SER A 1 100 ? 15.007 -2.990 -12.252 1.00 97.44 100 SER A C 1
ATOM 796 O O . SER A 1 100 ? 15.987 -3.023 -12.990 1.00 97.44 100 SER A O 1
ATOM 798 N N . LYS A 1 101 ? 13.758 -2.831 -12.713 1.00 97.88 101 LYS A N 1
ATOM 799 C CA . LYS A 1 101 ? 13.432 -2.698 -14.144 1.00 97.88 101 LYS A CA 1
ATOM 800 C C . LYS A 1 101 ? 14.088 -1.472 -14.775 1.00 97.88 101 LYS A C 1
ATOM 802 O O . LYS A 1 101 ? 14.578 -1.539 -15.894 1.00 97.88 101 LYS A O 1
ATOM 807 N N . LEU A 1 102 ? 14.123 -0.351 -14.055 1.00 97.69 102 LEU A N 1
ATOM 808 C CA . LEU A 1 102 ? 14.777 0.866 -14.531 1.00 97.69 102 LEU A CA 1
ATOM 809 C C . LEU A 1 102 ? 16.286 0.660 -14.728 1.00 97.69 102 LEU A C 1
ATOM 811 O O . LEU A 1 102 ? 16.839 1.127 -15.718 1.00 97.69 102 LEU A O 1
ATOM 815 N N . ASN A 1 103 ? 16.946 -0.048 -13.810 1.00 97.06 103 ASN A N 1
ATOM 816 C CA . ASN A 1 103 ? 18.374 -0.349 -13.927 1.00 97.06 103 ASN A CA 1
ATOM 817 C C . ASN A 1 103 ? 18.678 -1.283 -15.108 1.00 97.06 103 ASN A C 1
ATOM 819 O O . ASN A 1 103 ? 19.700 -1.115 -15.773 1.00 97.06 103 ASN A O 1
ATOM 823 N N . GLU A 1 104 ? 17.800 -2.252 -15.370 1.00 97.19 104 GLU A N 1
ATOM 824 C CA . GLU A 1 104 ? 17.898 -3.150 -16.524 1.00 97.19 104 GLU A CA 1
ATOM 825 C C . GLU A 1 104 ? 17.778 -2.362 -17.833 1.00 97.19 104 GLU A C 1
ATOM 827 O O . GLU A 1 104 ? 18.716 -2.362 -18.627 1.00 97.19 104 GLU A O 1
ATOM 832 N N . LEU A 1 105 ? 16.714 -1.564 -17.982 1.00 96.81 105 LEU A N 1
ATOM 833 C CA . LEU A 1 105 ? 16.522 -0.687 -19.143 1.00 96.81 105 LEU A CA 1
ATOM 834 C C . LEU A 1 105 ? 17.683 0.296 -19.331 1.00 96.81 10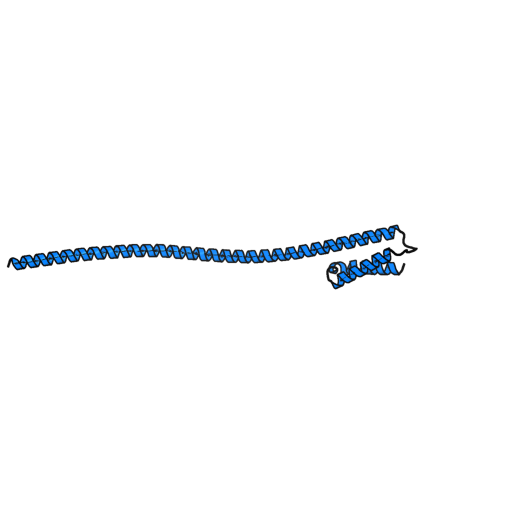5 LEU A C 1
ATOM 836 O O . LEU A 1 105 ? 18.134 0.523 -20.448 1.00 96.81 105 LEU A O 1
ATOM 840 N N . SER A 1 106 ? 18.203 0.877 -18.246 1.00 96.62 106 SER A N 1
ATOM 841 C CA . SER A 1 106 ? 19.360 1.774 -18.333 1.00 96.62 106 SER A CA 1
ATOM 842 C C . SER A 1 106 ? 20.602 1.056 -18.858 1.00 96.62 106 SER A C 1
ATOM 844 O O . SER A 1 106 ? 21.413 1.677 -19.539 1.00 96.62 106 SER A O 1
ATOM 846 N N . SER A 1 107 ? 20.770 -0.225 -18.527 1.00 96.50 107 SER A N 1
ATOM 847 C CA . SER A 1 107 ? 21.901 -1.027 -18.994 1.00 96.50 107 SER A CA 1
ATOM 848 C C . SER A 1 107 ? 21.743 -1.390 -20.471 1.00 96.50 107 SER A C 1
ATOM 850 O O . SER A 1 107 ? 22.711 -1.289 -21.220 1.00 96.50 107 SER A O 1
ATOM 852 N N . GLU A 1 108 ? 20.527 -1.736 -20.905 1.00 96.69 108 GLU A N 1
ATOM 853 C CA . GLU A 1 108 ? 20.196 -1.958 -22.320 1.00 96.69 108 GLU A CA 1
ATOM 854 C C . GLU A 1 108 ? 20.481 -0.714 -23.169 1.00 96.69 108 GLU A C 1
ATOM 856 O O . GLU A 1 108 ? 21.195 -0.803 -24.164 1.00 96.69 108 GLU A O 1
ATOM 861 N N . VAL A 1 109 ? 20.038 0.466 -22.721 1.00 97.12 109 VAL A N 1
ATOM 862 C CA . VAL A 1 109 ? 20.299 1.735 -23.424 1.00 97.12 109 VAL A CA 1
ATOM 863 C C . VAL A 1 109 ? 21.800 1.997 -23.583 1.00 97.12 109 VAL A C 1
ATOM 865 O O . VAL A 1 109 ? 22.237 2.427 -24.647 1.00 97.12 109 VAL A O 1
ATOM 868 N N . MET A 1 110 ? 22.622 1.699 -22.570 1.00 96.25 110 MET A N 1
ATOM 869 C CA . MET A 1 110 ? 24.078 1.867 -22.684 1.00 96.25 110 MET A CA 1
ATOM 870 C C . MET A 1 110 ? 24.712 0.915 -23.708 1.00 96.25 110 MET A C 1
ATOM 872 O O . MET A 1 110 ? 25.677 1.287 -24.382 1.00 96.25 110 MET A O 1
ATOM 876 N N . ILE A 1 111 ? 24.196 -0.312 -23.820 1.00 96.44 111 ILE A N 1
ATOM 877 C CA . ILE A 1 111 ? 24.653 -1.290 -24.816 1.00 96.44 111 ILE A CA 1
ATOM 878 C C . ILE A 1 111 ? 24.274 -0.820 -26.225 1.00 96.44 111 ILE A C 1
ATOM 880 O O . ILE A 1 111 ? 25.110 -0.869 -27.135 1.00 96.44 111 ILE A O 1
ATOM 884 N N . ASP A 1 112 ? 23.052 -0.322 -26.396 1.00 96.38 112 ASP A N 1
ATOM 885 C CA . ASP A 1 112 ? 22.569 0.211 -27.668 1.00 96.38 112 ASP A CA 1
ATOM 886 C C . ASP A 1 112 ? 23.370 1.448 -28.098 1.00 96.38 112 ASP A C 1
ATOM 888 O O . ASP A 1 112 ? 23.834 1.514 -29.240 1.00 96.38 112 ASP A O 1
ATOM 892 N N . ASP A 1 113 ? 23.637 2.379 -27.178 1.00 97.38 113 ASP A N 1
ATOM 893 C CA . ASP A 1 113 ? 24.483 3.552 -27.430 1.00 97.38 113 ASP A CA 1
ATOM 894 C C . ASP A 1 113 ? 25.898 3.143 -27.864 1.00 97.38 113 ASP A C 1
ATOM 896 O O . ASP A 1 113 ? 26.446 3.677 -28.834 1.00 97.38 113 ASP A O 1
ATOM 900 N N . SER A 1 114 ? 26.496 2.153 -27.191 1.00 96.75 114 SER A N 1
ATOM 901 C CA . SER A 1 114 ? 27.811 1.623 -27.570 1.00 96.75 114 SER A CA 1
ATOM 902 C C . SER A 1 114 ? 27.795 1.000 -28.969 1.00 96.75 114 SER A C 1
ATOM 904 O O . SER A 1 114 ? 28.701 1.249 -29.773 1.00 96.75 114 SER A O 1
ATOM 906 N N . SER A 1 115 ? 26.741 0.250 -29.290 1.00 97.06 115 SER A N 1
ATOM 907 C CA . SER A 1 115 ? 26.555 -0.380 -30.599 1.00 97.06 115 SER A CA 1
ATOM 908 C C . SER A 1 115 ? 26.389 0.660 -31.711 1.00 97.06 115 SER A C 1
ATOM 910 O O . SER A 1 115 ? 27.000 0.531 -32.773 1.00 97.06 115 SER A O 1
ATOM 912 N N . LEU A 1 116 ? 25.643 1.739 -31.458 1.00 97.62 116 LEU A N 1
ATOM 913 C CA . LEU A 1 116 ? 25.482 2.854 -32.395 1.00 97.62 116 LEU A CA 1
ATOM 914 C C . LEU A 1 116 ? 26.801 3.589 -32.656 1.00 97.62 116 LEU A C 1
ATOM 916 O O . LEU A 1 116 ? 27.096 3.933 -33.803 1.00 97.62 116 LEU A O 1
ATOM 920 N N . ILE A 1 117 ? 27.623 3.798 -31.624 1.00 97.56 117 ILE A N 1
ATOM 921 C CA . ILE A 1 117 ? 28.955 4.405 -31.772 1.00 97.56 117 ILE A CA 1
ATOM 922 C C . ILE A 1 117 ? 29.871 3.516 -32.626 1.00 97.56 117 ILE A C 1
ATOM 924 O O . ILE A 1 117 ? 30.585 4.028 -33.500 1.00 97.56 117 ILE A O 1
ATOM 928 N N . SER A 1 118 ? 29.841 2.196 -32.409 1.00 97.19 118 SER A N 1
ATOM 929 C CA . SER A 1 118 ? 30.600 1.238 -33.225 1.00 97.19 118 SER A CA 1
ATOM 930 C C . SER A 1 118 ? 30.153 1.286 -34.685 1.00 97.19 118 SER A C 1
ATOM 932 O O . SER A 1 118 ? 30.973 1.500 -35.579 1.00 97.19 118 SER A O 1
ATOM 934 N N . LEU A 1 119 ? 28.841 1.206 -34.925 1.00 97.38 119 LEU A N 1
ATOM 935 C CA . LEU A 1 119 ? 28.264 1.255 -36.266 1.00 97.38 119 LEU A CA 1
ATOM 936 C C . LEU A 1 119 ? 28.616 2.562 -36.992 1.00 97.38 119 LEU A C 1
ATOM 938 O O . LEU A 1 119 ? 29.012 2.542 -38.156 1.00 97.38 119 LEU A O 1
ATOM 942 N N . ALA A 1 120 ? 28.539 3.706 -36.310 1.00 97.69 120 ALA A N 1
ATOM 943 C CA . ALA A 1 120 ? 28.917 4.995 -36.887 1.00 97.69 120 ALA A CA 1
ATOM 944 C C . ALA A 1 120 ? 30.403 5.045 -37.287 1.00 97.69 120 ALA A C 1
ATOM 946 O O . ALA A 1 120 ? 30.762 5.684 -38.281 1.00 97.69 120 ALA A O 1
ATOM 947 N N . SER A 1 121 ? 31.271 4.370 -36.530 1.00 97.12 121 SER A N 1
ATOM 948 C CA . SER A 1 121 ? 32.701 4.266 -36.835 1.00 97.12 121 SER A CA 1
ATOM 949 C C . SER A 1 121 ? 32.947 3.386 -38.063 1.00 97.12 121 SER A C 1
ATOM 951 O O . SER A 1 121 ? 33.658 3.805 -38.979 1.00 97.12 121 SER A O 1
ATOM 953 N N . GLU A 1 122 ? 32.287 2.230 -38.146 1.00 97.75 122 GLU A N 1
ATOM 954 C CA . GLU A 1 122 ? 32.339 1.343 -39.316 1.00 97.75 122 GLU A CA 1
ATOM 955 C C . GLU A 1 122 ? 31.818 2.035 -40.582 1.00 97.75 122 GLU A C 1
ATOM 957 O O . GLU A 1 122 ? 32.439 1.955 -41.644 1.00 97.75 122 GLU A O 1
ATOM 962 N N . MET A 1 123 ? 30.719 2.789 -40.476 1.00 97.75 123 MET A N 1
ATOM 963 C CA . MET A 1 123 ? 30.180 3.566 -41.594 1.00 97.75 123 MET A CA 1
ATOM 964 C C . MET A 1 123 ? 31.175 4.617 -42.099 1.00 97.75 123 MET A C 1
ATOM 966 O O . MET A 1 123 ? 31.319 4.783 -43.311 1.00 97.75 123 MET A O 1
ATOM 970 N N . LYS A 1 124 ? 31.897 5.305 -41.203 1.00 97.50 124 LYS A N 1
ATOM 971 C CA . LYS A 1 124 ? 32.956 6.252 -41.597 1.00 97.50 124 LYS A CA 1
ATOM 972 C C . LYS A 1 124 ? 34.107 5.551 -42.314 1.00 97.50 124 LYS A C 1
ATOM 974 O O . LYS A 1 124 ? 34.594 6.068 -43.319 1.00 97.50 124 LYS A O 1
ATOM 979 N N . GLU A 1 125 ? 34.530 4.385 -41.832 1.00 97.62 125 GLU A N 1
ATOM 980 C CA . GLU A 1 125 ? 35.595 3.611 -42.474 1.00 97.62 125 GLU A CA 1
ATOM 981 C C . GLU A 1 125 ? 35.175 3.125 -43.869 1.00 97.62 125 GLU A C 1
ATOM 983 O O . GLU A 1 125 ? 35.925 3.266 -44.839 1.00 97.62 125 GLU A O 1
ATOM 988 N N . LEU A 1 126 ? 33.954 2.601 -44.000 1.00 98.00 126 LEU A N 1
ATOM 989 C CA . LEU A 1 126 ? 33.395 2.191 -45.287 1.00 98.00 126 LEU A CA 1
ATOM 990 C C . LEU A 1 126 ? 33.281 3.371 -46.254 1.00 98.00 126 LEU A C 1
ATOM 992 O O . LEU A 1 126 ? 33.642 3.234 -47.424 1.00 98.00 126 LEU A O 1
ATOM 996 N N . GLN A 1 127 ? 32.849 4.537 -45.772 1.00 98.06 127 GLN A N 1
ATOM 997 C CA . GLN A 1 127 ? 32.790 5.752 -46.579 1.00 98.06 127 GLN A CA 1
ATOM 998 C C . GLN A 1 127 ? 34.182 6.155 -47.087 1.00 98.06 127 GLN A C 1
ATOM 1000 O O . GLN A 1 127 ? 34.346 6.417 -48.279 1.00 98.06 127 GLN A O 1
ATOM 1005 N N . ALA A 1 128 ? 35.205 6.110 -46.227 1.00 97.50 128 ALA A N 1
ATOM 1006 C CA . ALA A 1 128 ? 36.584 6.390 -46.623 1.00 97.50 128 ALA A CA 1
ATOM 1007 C C . ALA A 1 128 ? 37.089 5.411 -47.702 1.00 97.50 128 ALA A C 1
ATOM 1009 O O . ALA A 1 128 ? 37.666 5.840 -48.703 1.00 97.50 128 ALA A O 1
ATOM 1010 N N . LYS A 1 129 ? 36.807 4.107 -47.557 1.00 97.75 129 LYS A N 1
ATOM 1011 C CA . LYS A 1 129 ? 37.146 3.085 -48.569 1.00 97.75 129 LYS A CA 1
ATOM 1012 C C . LYS A 1 129 ? 36.432 3.327 -49.901 1.00 97.75 129 LYS A C 1
ATOM 1014 O O . LYS A 1 129 ? 37.029 3.144 -50.963 1.00 97.75 129 LYS A O 1
ATOM 1019 N N . ILE A 1 130 ? 35.164 3.742 -49.868 1.00 97.62 130 ILE A N 1
ATOM 1020 C CA . ILE A 1 130 ? 34.400 4.096 -51.072 1.00 97.62 130 ILE A CA 1
ATOM 1021 C C . ILE A 1 130 ? 35.053 5.280 -51.789 1.00 97.62 130 ILE A C 1
ATOM 1023 O O . ILE A 1 130 ? 35.237 5.233 -53.008 1.00 97.62 130 ILE A O 1
ATOM 1027 N N . ASP A 1 131 ? 35.420 6.326 -51.055 1.00 97.12 131 ASP A N 1
ATOM 1028 C CA . ASP A 1 131 ? 36.010 7.526 -51.646 1.00 97.12 131 ASP A CA 1
ATOM 1029 C C . ASP A 1 131 ? 37.415 7.258 -52.205 1.00 97.12 131 ASP A C 1
ATOM 1031 O O . ASP A 1 131 ? 37.743 7.713 -53.304 1.00 97.12 131 ASP A O 1
ATOM 1035 N N . GLU A 1 132 ? 38.203 6.407 -51.547 1.00 97.19 132 GLU A N 1
ATOM 1036 C CA . GLU A 1 132 ? 39.477 5.918 -52.078 1.00 97.19 132 GLU A CA 1
ATOM 1037 C C . GLU A 1 132 ? 39.296 5.128 -53.388 1.00 97.19 132 GLU A C 1
ATOM 1039 O O . GLU A 1 132 ? 39.995 5.371 -54.379 1.00 97.19 132 GLU A O 1
ATOM 1044 N N . CYS A 1 133 ? 38.319 4.216 -53.440 1.00 96.31 133 CYS A N 1
ATOM 1045 C CA . CYS A 1 133 ? 37.980 3.471 -54.654 1.00 96.31 133 CYS A CA 1
ATOM 1046 C C . CYS A 1 133 ? 37.560 4.400 -55.803 1.00 96.31 133 CYS A C 1
ATOM 1048 O O . CYS A 1 133 ? 37.998 4.202 -56.942 1.00 96.31 133 CYS A O 1
ATOM 1050 N N . LYS A 1 134 ? 36.761 5.439 -55.521 1.00 96.81 134 LYS A N 1
ATOM 1051 C CA . LYS A 1 134 ? 36.374 6.454 -56.516 1.00 96.81 134 LYS A CA 1
ATOM 1052 C C . LYS A 1 134 ? 37.592 7.201 -57.059 1.00 96.81 134 LYS A C 1
ATOM 1054 O O . LYS A 1 134 ? 37.708 7.354 -58.276 1.00 96.81 134 LYS A O 1
ATOM 1059 N N . MET A 1 135 ? 38.521 7.612 -56.192 1.00 96.06 135 MET A N 1
ATOM 1060 C CA . MET A 1 135 ? 39.765 8.268 -56.611 1.00 96.06 135 MET A CA 1
ATOM 1061 C C . MET A 1 135 ? 40.624 7.352 -57.491 1.00 96.06 135 MET A C 1
ATOM 1063 O O . MET A 1 135 ? 41.067 7.765 -58.566 1.00 96.06 135 MET A O 1
ATOM 1067 N N . ARG A 1 136 ? 40.799 6.081 -57.100 1.00 95.69 136 ARG A N 1
ATOM 1068 C CA . ARG A 1 136 ? 41.533 5.087 -57.904 1.00 95.69 136 ARG A CA 1
ATOM 1069 C C . ARG A 1 136 ? 40.897 4.863 -59.277 1.00 95.69 136 ARG A C 1
ATOM 1071 O O . ARG A 1 136 ? 41.616 4.760 -60.274 1.00 95.69 136 ARG A O 1
ATOM 1078 N N . LEU A 1 137 ? 39.567 4.806 -59.354 1.00 95.69 137 LEU A N 1
ATOM 1079 C CA . LEU A 1 137 ? 38.848 4.663 -60.621 1.00 95.69 137 LEU A CA 1
ATOM 1080 C C . LEU A 1 137 ? 39.042 5.890 -61.525 1.00 95.69 137 LEU A C 1
ATOM 1082 O O . LEU A 1 137 ? 39.311 5.734 -62.717 1.00 95.69 137 LEU A O 1
ATOM 1086 N N . ALA A 1 138 ? 38.957 7.099 -60.964 1.00 94.81 138 ALA A N 1
ATOM 1087 C CA . ALA A 1 138 ? 39.183 8.342 -61.699 1.00 94.81 138 ALA A CA 1
ATOM 1088 C C . ALA A 1 138 ? 40.614 8.422 -62.264 1.00 94.81 138 ALA A C 1
ATOM 1090 O O . ALA A 1 138 ? 40.793 8.733 -63.443 1.00 94.81 138 ALA A O 1
ATOM 1091 N N . ALA A 1 139 ? 41.622 8.057 -61.463 1.00 94.06 139 ALA A N 1
ATOM 1092 C CA . ALA A 1 139 ? 43.018 8.007 -61.898 1.00 94.06 139 ALA A CA 1
ATOM 1093 C C . ALA A 1 139 ? 43.229 7.007 -63.049 1.00 94.06 139 ALA A C 1
ATOM 1095 O O . ALA A 1 139 ? 43.825 7.351 -64.071 1.00 94.06 139 ALA A O 1
ATOM 1096 N N . LYS A 1 140 ? 42.670 5.792 -62.938 1.00 94.00 140 LYS A N 1
ATOM 1097 C CA . LYS A 1 140 ? 42.713 4.797 -64.023 1.00 94.00 140 LYS A CA 1
ATOM 1098 C C . LYS A 1 140 ? 42.053 5.310 -65.302 1.00 94.00 140 LYS A C 1
ATOM 1100 O O . LYS A 1 140 ? 42.623 5.149 -66.377 1.00 94.00 140 LYS A O 1
ATOM 1105 N N . LYS A 1 141 ? 40.888 5.959 -65.203 1.00 94.00 141 LYS A N 1
ATOM 1106 C CA . LYS A 1 141 ? 40.189 6.535 -66.364 1.00 94.00 141 LYS A CA 1
ATOM 1107 C C . LYS A 1 141 ? 41.032 7.602 -67.073 1.00 94.00 141 LYS A C 1
ATOM 1109 O O . LYS A 1 141 ? 41.055 7.636 -68.304 1.00 94.00 141 LYS A O 1
ATOM 1114 N N . CYS A 1 142 ? 41.742 8.438 -66.314 1.00 90.62 142 CYS A N 1
ATOM 1115 C CA . CYS A 1 142 ? 42.664 9.434 -66.861 1.00 90.62 142 CYS A CA 1
ATOM 1116 C C . CYS A 1 142 ? 43.833 8.768 -67.606 1.00 90.62 142 CYS A C 1
ATOM 1118 O O . CYS A 1 142 ? 44.079 9.088 -68.767 1.00 90.62 142 CYS A O 1
ATOM 1120 N N . ASN A 1 143 ? 44.483 7.778 -66.983 1.00 92.44 143 ASN A N 1
ATOM 1121 C CA . ASN A 1 143 ? 45.606 7.055 -67.590 1.00 92.44 143 ASN A CA 1
ATOM 1122 C C . ASN A 1 143 ? 45.211 6.356 -68.896 1.00 92.44 143 ASN A C 1
ATOM 1124 O O . ASN A 1 143 ? 45.892 6.529 -69.902 1.00 92.44 143 ASN A O 1
ATOM 1128 N N . VAL A 1 144 ? 44.081 5.641 -68.910 1.00 91.81 144 VAL A N 1
ATOM 1129 C CA . VAL A 1 144 ? 43.559 4.997 -70.129 1.00 91.81 144 VAL A CA 1
ATOM 1130 C C . VAL A 1 144 ? 43.292 6.029 -71.227 1.00 91.81 144 VAL A C 1
ATOM 1132 O O . VAL A 1 144 ? 43.623 5.800 -72.386 1.00 91.81 144 VAL A O 1
ATOM 1135 N N . SER A 1 145 ? 42.734 7.193 -70.879 1.00 91.06 145 SER A N 1
ATOM 1136 C CA . SER A 1 145 ? 42.495 8.264 -71.857 1.00 91.06 145 SER A CA 1
ATOM 1137 C C . SER A 1 14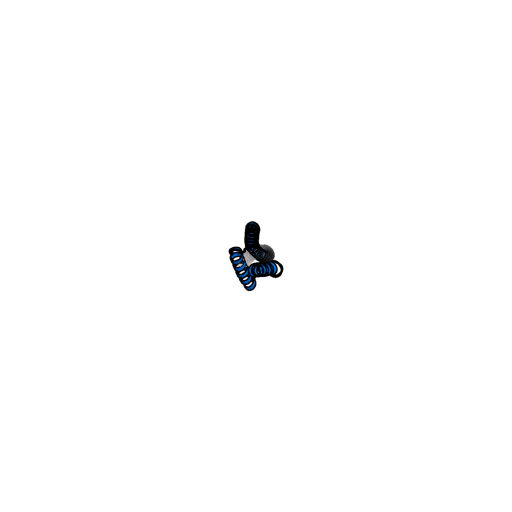5 ? 43.807 8.796 -72.451 1.00 91.06 145 SER A C 1
ATOM 1139 O O . SER A 1 145 ? 43.896 8.992 -73.661 1.00 91.06 145 SER A O 1
ATOM 1141 N N . LEU A 1 146 ? 44.842 8.978 -71.623 1.00 90.44 146 LEU A N 1
ATOM 1142 C CA . LEU A 1 146 ? 46.175 9.397 -72.071 1.00 90.44 146 LEU A CA 1
ATOM 1143 C C . LEU A 1 146 ? 46.838 8.354 -72.978 1.00 90.44 146 LEU A C 1
ATOM 1145 O O . LEU A 1 146 ? 47.445 8.718 -73.984 1.00 90.44 146 LEU A O 1
ATOM 1149 N N . GLU A 1 147 ? 46.729 7.070 -72.639 1.00 90.75 147 GLU A N 1
ATOM 1150 C CA . GLU A 1 147 ? 47.247 5.977 -73.467 1.00 90.75 147 GLU A CA 1
ATOM 1151 C C . GLU A 1 147 ? 46.558 5.935 -74.830 1.00 90.75 147 GLU A C 1
ATOM 1153 O O . GLU A 1 147 ? 47.245 5.895 -75.848 1.00 90.75 147 GLU A O 1
ATOM 1158 N N . ILE A 1 148 ? 45.227 6.051 -74.869 1.00 90.25 148 ILE A N 1
ATOM 1159 C CA . ILE A 1 148 ? 44.464 6.118 -76.122 1.00 90.25 148 ILE A CA 1
ATOM 1160 C C . ILE A 1 148 ? 44.948 7.278 -77.000 1.00 90.25 148 ILE A C 1
ATOM 1162 O O . ILE A 1 148 ? 45.170 7.088 -78.198 1.00 90.25 148 ILE A O 1
ATOM 1166 N N . GLU A 1 149 ? 45.134 8.474 -76.435 1.00 88.94 149 GLU A N 1
ATOM 1167 C CA . GLU A 1 149 ? 45.622 9.625 -77.203 1.00 88.94 149 GLU A CA 1
ATOM 1168 C C . GLU A 1 149 ? 47.065 9.436 -77.692 1.00 88.94 149 GLU A C 1
ATOM 1170 O O . GLU A 1 149 ? 47.366 9.772 -78.840 1.00 88.94 149 GLU A O 1
ATOM 1175 N N . ARG A 1 150 ? 47.944 8.816 -76.893 1.00 88.81 150 ARG A N 1
ATOM 1176 C CA . ARG A 1 150 ? 49.298 8.440 -77.340 1.00 88.81 150 ARG A CA 1
ATOM 1177 C C . ARG A 1 150 ? 49.257 7.454 -78.504 1.00 88.81 150 ARG A C 1
ATOM 1179 O O . ARG A 1 150 ? 49.950 7.668 -79.496 1.00 88.81 150 ARG A O 1
ATOM 1186 N N . THR A 1 151 ? 48.434 6.409 -78.421 1.00 88.88 151 THR A N 1
ATOM 1187 C CA . THR A 1 151 ? 48.286 5.421 -79.499 1.00 88.88 151 THR A CA 1
ATOM 1188 C C . THR A 1 151 ? 47.744 6.070 -80.772 1.00 88.88 151 THR A C 1
ATOM 1190 O O . THR A 1 151 ? 48.275 5.828 -81.855 1.00 88.88 151 THR A O 1
ATOM 1193 N N . LYS A 1 152 ? 46.738 6.949 -80.663 1.00 90.50 152 LYS A N 1
ATOM 1194 C CA . LYS A 1 152 ? 46.225 7.722 -81.806 1.00 90.50 152 LYS A CA 1
ATOM 1195 C C . LYS A 1 152 ? 47.296 8.609 -82.435 1.00 90.50 152 LYS A C 1
ATOM 1197 O O . LYS A 1 152 ? 47.356 8.685 -83.657 1.00 90.50 152 LYS A O 1
ATOM 1202 N N . ALA A 1 153 ? 48.111 9.292 -81.630 1.00 87.25 153 ALA A N 1
ATOM 1203 C CA . ALA A 1 153 ? 49.189 10.141 -82.132 1.00 87.25 153 ALA A CA 1
ATOM 1204 C C . ALA A 1 153 ? 50.246 9.321 -82.888 1.00 87.25 153 ALA A C 1
ATOM 1206 O O . ALA A 1 153 ? 50.658 9.722 -83.972 1.00 87.25 153 ALA A O 1
ATOM 1207 N N . LEU A 1 154 ? 50.618 8.150 -82.360 1.00 87.62 154 LEU A N 1
ATOM 1208 C CA . LEU A 1 154 ? 51.568 7.244 -83.005 1.00 87.62 154 LEU A CA 1
ATOM 1209 C C . LEU A 1 154 ? 51.049 6.741 -84.361 1.00 87.62 154 LEU A C 1
ATOM 1211 O O . LEU A 1 154 ? 51.785 6.757 -85.339 1.00 87.62 154 LEU A O 1
ATOM 1215 N N . MET A 1 155 ? 49.767 6.364 -84.438 1.00 86.12 155 MET A N 1
ATOM 1216 C CA . MET A 1 155 ? 49.136 5.930 -85.692 1.00 86.12 155 MET A CA 1
ATOM 1217 C C . MET A 1 155 ? 49.061 7.030 -86.757 1.00 86.12 155 MET A C 1
ATOM 1219 O O . MET A 1 155 ? 49.016 6.704 -87.932 1.00 86.12 155 MET A O 1
ATOM 1223 N N . ARG A 1 156 ? 49.027 8.316 -86.378 1.00 86.88 156 ARG A N 1
ATOM 1224 C CA . ARG A 1 156 ? 49.071 9.431 -87.346 1.00 86.88 156 ARG A CA 1
ATOM 1225 C C . ARG A 1 156 ? 50.481 9.735 -87.858 1.00 86.88 156 ARG A C 1
ATOM 1227 O O . ARG A 1 156 ? 50.611 10.492 -88.812 1.00 86.88 156 ARG A O 1
ATOM 1234 N N . ALA A 1 157 ? 51.514 9.237 -87.181 1.00 76.81 157 ALA A N 1
ATOM 1235 C CA . ALA A 1 157 ? 52.914 9.479 -87.523 1.00 76.81 157 ALA A CA 1
ATOM 1236 C C . ALA A 1 157 ? 53.514 8.396 -88.444 1.00 76.81 157 ALA A C 1
ATOM 1238 O O . ALA A 1 157 ? 54.667 8.530 -88.850 1.00 76.81 157 ALA A O 1
ATOM 1239 N N . ILE A 1 158 ? 52.747 7.341 -88.739 1.00 70.56 158 ILE A N 1
ATOM 1240 C CA . ILE A 1 158 ? 53.051 6.255 -89.684 1.00 70.56 158 ILE A CA 1
ATOM 1241 C C . ILE A 1 158 ? 52.259 6.514 -90.964 1.00 70.56 158 ILE A C 1
ATOM 1243 O O . ILE A 1 158 ? 52.848 6.352 -92.053 1.00 70.56 158 ILE A O 1
#

Radius of gyration: 50.18 Å; chains: 1; bounding box: 88×23×143 Å

Foldseek 3Di:
DVQLVVLVVLQVVCVVPPLVVCPPPVNVVVNVVSLVSNVVVLPDDDPPDDPVNSVVSVVVSVVVVVVSVVVNVVVVVVVVVVVVVVVVVVVVVVVVVVVVVVVVVVVVVVVVVVVVVVVVVVVVVVVVVVVVVVVVVVVVVVVVVVVVVVVVVVVVVD